Protein AF-A0AAX1U820-F1 (afdb_monomer_lite)

pLDDT: mean 91.22, std 6.63, range [65.94, 97.19]

Radius of gyration: 13.46 Å; chains: 1; bounding box: 30×30×39 Å

Foldseek 3Di:
DDDLVVVVVLQVQDPDVPDDSVFFAWKKWAWDWDDPDPDIDIFIWIWTATPVGDIDIGGCPRPSVVVLCVVVVVQVVPDRMDTSDGDD

Structure (mmCIF, N/CA/C/O backbone):
data_AF-A0AAX1U820-F1
#
_entry.id   AF-A0AAX1U820-F1
#
loop_
_atom_site.group_PDB
_atom_site.id
_atom_site.type_symbol
_atom_site.label_atom_id
_atom_site.label_alt_id
_atom_site.label_comp_id
_atom_site.label_asym_id
_atom_site.label_entity_id
_atom_site.label_seq_id
_atom_site.pdbx_PDB_ins_code
_atom_site.Cartn_x
_atom_site.Cartn_y
_atom_site.Cartn_z
_atom_site.occupancy
_atom_site.B_iso_or_equiv
_atom_site.auth_seq_id
_atom_site.auth_comp_id
_atom_site.auth_asym_id
_atom_site.auth_atom_id
_atom_site.pdbx_PDB_model_num
ATOM 1 N N . MET A 1 1 ? -1.865 -9.346 6.602 1.00 87.50 1 MET A N 1
ATOM 2 C CA . MET A 1 1 ? -2.980 -8.399 6.452 1.00 87.50 1 MET A CA 1
ATOM 3 C C . MET 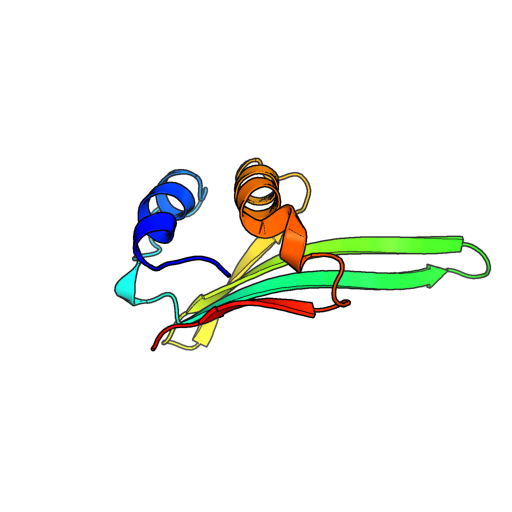A 1 1 ? -2.868 -7.399 7.587 1.00 87.50 1 MET A C 1
ATOM 5 O O . MET A 1 1 ? -2.689 -7.813 8.732 1.00 87.50 1 MET A O 1
ATOM 9 N N . LEU A 1 2 ? -2.870 -6.115 7.254 1.00 93.38 2 LEU A N 1
ATOM 10 C CA . LEU A 1 2 ? -2.888 -4.995 8.179 1.00 93.38 2 LEU A CA 1
ATOM 11 C C . LEU A 1 2 ? -4.200 -4.974 8.957 1.00 93.38 2 LEU A C 1
ATOM 13 O O . LEU A 1 2 ? -5.265 -5.311 8.442 1.00 93.38 2 LEU A O 1
ATOM 17 N N . LYS A 1 3 ? -4.107 -4.528 10.202 1.00 93.00 3 LYS A N 1
ATOM 18 C CA . LYS A 1 3 ? -5.249 -4.245 11.061 1.00 93.00 3 LYS A CA 1
ATOM 19 C C . LYS A 1 3 ? -5.499 -2.745 11.136 1.00 93.00 3 LYS A C 1
ATOM 21 O O . LYS A 1 3 ? -4.573 -1.951 10.972 1.00 93.00 3 LYS A O 1
ATOM 26 N N . ARG A 1 4 ? -6.736 -2.357 11.459 1.00 93.88 4 ARG A N 1
ATOM 27 C CA . ARG A 1 4 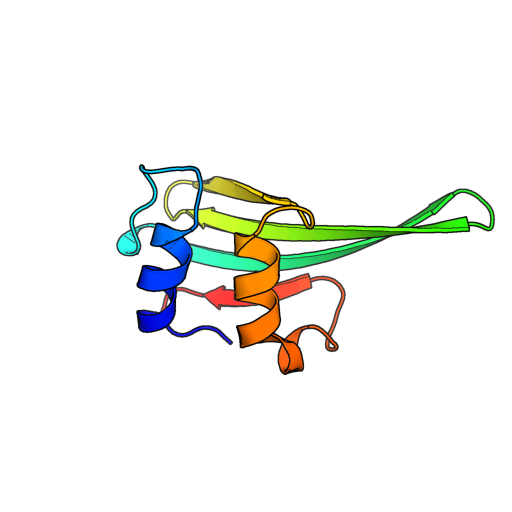? -7.146 -0.947 11.550 1.00 93.88 4 ARG A CA 1
ATOM 28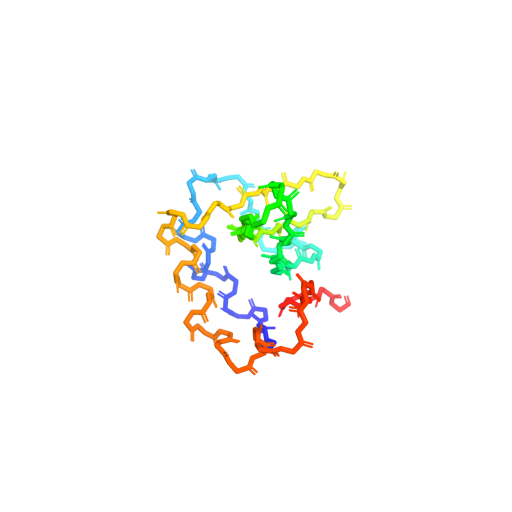 C C . ARG A 1 4 ? -6.262 -0.140 12.510 1.00 93.88 4 ARG A C 1
ATOM 30 O O . ARG A 1 4 ? -5.938 1.001 12.205 1.00 93.88 4 ARG A O 1
ATOM 37 N N . GLU A 1 5 ? -5.824 -0.717 13.629 1.00 93.31 5 GLU A N 1
ATOM 38 C CA . GLU A 1 5 ? -4.928 -0.048 14.586 1.00 93.31 5 GLU A CA 1
ATOM 39 C C . GLU A 1 5 ? -3.526 0.254 14.031 1.00 93.31 5 GLU A C 1
ATOM 41 O O . GLU A 1 5 ? -2.838 1.136 14.538 1.00 93.31 5 GLU A O 1
ATOM 46 N N . GLN A 1 6 ? -3.090 -0.447 12.981 1.00 94.06 6 GLN A N 1
ATOM 47 C CA . GLN A 1 6 ? -1.785 -0.216 12.354 1.00 94.06 6 GLN A CA 1
ATOM 48 C C . GLN A 1 6 ? -1.815 0.982 11.396 1.00 94.06 6 GLN A C 1
ATOM 50 O O . GLN A 1 6 ? -0.761 1.532 11.076 1.00 94.06 6 GLN A O 1
ATOM 55 N N . LEU A 1 7 ? -3.008 1.421 10.976 1.00 94.06 7 LEU A N 1
ATOM 56 C CA . LEU A 1 7 ? -3.172 2.558 10.070 1.00 94.06 7 LEU A CA 1
ATOM 57 C C . LEU A 1 7 ? -2.728 3.876 10.708 1.00 94.06 7 LEU A C 1
ATOM 59 O O . LEU A 1 7 ? -2.169 4.716 10.016 1.00 94.06 7 LEU A O 1
ATOM 63 N N . ASP A 1 8 ? -2.897 4.045 12.024 1.00 92.81 8 ASP A N 1
ATOM 64 C CA . ASP A 1 8 ? -2.493 5.275 12.720 1.00 92.81 8 ASP A CA 1
ATOM 65 C C . ASP A 1 8 ? -0.983 5.544 12.587 1.00 92.81 8 ASP A C 1
ATOM 67 O O . ASP A 1 8 ? -0.556 6.687 12.438 1.00 92.81 8 ASP A O 1
ATOM 71 N N . GLU A 1 9 ? -0.160 4.493 12.610 1.00 92.75 9 GLU A N 1
ATOM 72 C CA . GLU A 1 9 ? 1.289 4.613 12.421 1.00 92.75 9 GLU A CA 1
ATOM 73 C C . GLU A 1 9 ? 1.682 4.796 10.951 1.00 92.75 9 GLU A C 1
ATOM 75 O O . GLU A 1 9 ? 2.656 5.497 10.668 1.00 92.75 9 GLU A O 1
ATOM 80 N N . ILE A 1 10 ? 0.927 4.211 10.018 1.00 93.44 10 ILE A N 1
ATOM 81 C CA . ILE A 1 10 ? 1.131 4.417 8.578 1.00 93.44 10 ILE A CA 1
ATOM 82 C C . ILE A 1 10 ? 0.835 5.876 8.214 1.00 93.44 10 ILE A C 1
ATOM 84 O O . ILE A 1 10 ? 1.675 6.536 7.609 1.00 93.44 10 ILE A O 1
ATOM 88 N N . LEU A 1 11 ? -0.304 6.412 8.660 1.00 92.25 11 LEU A N 1
ATOM 89 C CA . LEU A 1 11 ? -0.734 7.784 8.376 1.00 92.25 11 LEU A CA 1
ATOM 90 C C . LEU A 1 11 ? 0.266 8.838 8.872 1.00 92.25 11 LEU A C 1
ATOM 92 O O . LEU A 1 11 ? 0.505 9.820 8.181 1.00 92.25 11 LEU A O 1
ATOM 96 N N . LYS A 1 12 ? 0.914 8.620 10.025 1.00 91.62 12 LYS A N 1
ATOM 97 C CA . LYS A 1 12 ? 1.973 9.515 10.543 1.00 91.62 12 LYS A CA 1
ATOM 98 C C . LYS A 1 12 ? 3.207 9.601 9.641 1.00 91.62 12 LYS A C 1
ATOM 100 O O . LYS A 1 12 ? 3.987 10.537 9.782 1.00 91.62 12 LYS A O 1
ATOM 105 N N . ARG A 1 13 ? 3.420 8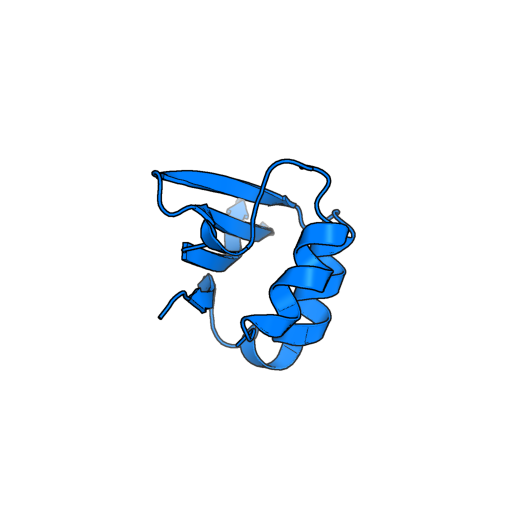.593 8.794 1.00 91.88 13 ARG A N 1
ATOM 106 C CA . ARG A 1 13 ? 4.564 8.485 7.879 1.00 91.88 13 ARG A CA 1
ATOM 107 C C . ARG A 1 13 ? 4.210 8.909 6.459 1.00 91.88 13 ARG A C 1
ATOM 109 O O . ARG A 1 13 ? 5.113 9.038 5.639 1.00 91.88 13 ARG A O 1
ATOM 116 N N . LEU A 1 14 ? 2.927 9.122 6.162 1.00 88.69 14 LEU A N 1
ATOM 117 C CA . LEU A 1 14 ? 2.524 9.638 4.865 1.00 88.69 14 LEU A CA 1
ATOM 118 C C . LEU A 1 14 ? 2.972 11.097 4.727 1.00 88.69 14 LEU A C 1
ATOM 120 O O . LEU A 1 14 ? 2.765 11.898 5.641 1.00 88.69 14 LEU A O 1
ATOM 124 N N . PRO A 1 15 ? 3.511 11.488 3.563 1.00 75.12 15 PRO A N 1
ATOM 125 C CA . PRO A 1 15 ? 3.809 12.891 3.292 1.00 75.12 15 PRO A CA 1
ATOM 126 C C . PRO A 1 15 ? 2.524 13.744 3.197 1.00 75.12 15 PRO A C 1
ATOM 128 O O . PRO A 1 15 ? 2.553 14.964 3.393 1.00 75.12 15 PRO A O 1
ATOM 131 N N . TYR A 1 16 ? 1.373 13.108 2.953 1.00 71.00 16 TYR A N 1
ATOM 132 C CA . TYR A 1 16 ? 0.070 13.745 2.767 1.00 71.00 16 TYR A CA 1
ATOM 133 C C . TYR A 1 16 ? -0.707 13.847 4.086 1.00 71.00 16 TYR A C 1
ATOM 135 O O . TYR A 1 16 ? -1.347 12.904 4.540 1.00 71.00 16 TYR A O 1
ATOM 143 N N . HIS A 1 17 ? -0.706 15.038 4.683 1.00 65.94 17 HIS A N 1
ATOM 144 C CA . HIS A 1 17 ? -1.289 15.298 6.006 1.00 65.94 17 HIS A CA 1
ATOM 145 C C . HIS A 1 17 ? -2.835 15.350 6.037 1.00 65.94 17 HIS A C 1
ATOM 147 O O . HIS A 1 17 ? -3.406 15.763 7.044 1.00 65.94 17 HIS A O 1
ATOM 153 N N . GLN A 1 18 ? -3.523 14.994 4.945 1.00 74.56 18 GLN A N 1
ATOM 154 C CA . GLN A 1 18 ? -4.986 15.128 4.819 1.00 74.56 18 GLN A CA 1
ATOM 155 C C . GLN A 1 18 ? -5.741 13.794 4.829 1.00 74.56 18 GLN A C 1
ATOM 157 O O . GLN A 1 18 ? -6.967 13.799 4.851 1.00 74.56 18 GLN A O 1
ATOM 162 N N . VAL A 1 19 ? -5.039 12.659 4.839 1.00 85.19 19 VAL A N 1
ATOM 163 C CA . VAL A 1 19 ? -5.681 11.340 4.829 1.00 85.19 19 VAL A CA 1
ATOM 164 C C . VAL A 1 19 ? -6.071 10.961 6.252 1.00 85.19 19 VAL A C 1
ATOM 166 O O . VAL A 1 19 ? -5.211 10.850 7.128 1.00 85.19 19 VAL A O 1
ATOM 169 N N . ILE A 1 20 ? -7.365 10.750 6.491 1.00 90.56 20 ILE A N 1
ATOM 170 C CA . ILE A 1 20 ? -7.865 10.232 7.766 1.00 90.56 20 ILE A CA 1
ATOM 171 C C . ILE A 1 20 ? -8.142 8.733 7.665 1.00 90.56 20 ILE A C 1
ATOM 173 O O . ILE A 1 20 ? -8.510 8.204 6.618 1.00 90.56 20 ILE A O 1
ATOM 177 N N . LYS A 1 21 ? -7.977 8.030 8.785 1.00 93.00 21 LYS A N 1
ATOM 178 C CA . LYS A 1 21 ? -8.106 6.567 8.867 1.00 93.00 21 LYS A CA 1
ATOM 179 C C . LYS A 1 21 ? -9.484 6.058 8.445 1.00 93.00 21 LYS A C 1
ATOM 181 O O . LYS A 1 21 ? -9.632 4.921 8.006 1.00 93.00 21 LYS A O 1
ATOM 186 N N . GLU A 1 22 ? -10.512 6.863 8.657 1.00 94.12 22 GLU A N 1
ATOM 187 C CA . GLU A 1 22 ? -11.902 6.550 8.340 1.00 94.12 22 GLU A CA 1
ATOM 188 C C . GLU A 1 22 ? -12.166 6.502 6.837 1.00 94.12 22 GLU A C 1
ATOM 190 O O . GLU A 1 22 ? -13.067 5.770 6.422 1.00 94.12 22 GLU A O 1
ATOM 195 N N . ASP A 1 23 ? -11.358 7.207 6.050 1.00 94.00 23 ASP A N 1
ATOM 196 C CA . ASP A 1 23 ? -11.551 7.328 4.611 1.00 94.00 23 ASP A CA 1
ATOM 197 C C . ASP A 1 23 ? -10.819 6.244 3.824 1.00 94.00 23 ASP A C 1
ATOM 199 O O . ASP A 1 23 ? -11.190 6.000 2.684 1.00 94.00 23 ASP A O 1
ATOM 203 N N . ILE A 1 24 ? -9.845 5.551 4.420 1.00 95.44 24 ILE A N 1
ATOM 204 C CA . ILE A 1 24 ? -9.136 4.443 3.766 1.00 95.44 24 ILE A CA 1
ATOM 205 C C . ILE A 1 24 ? -10.105 3.279 3.537 1.00 95.44 24 ILE A C 1
ATOM 207 O O . ILE A 1 24 ? -10.623 2.708 4.501 1.00 95.44 24 ILE A O 1
ATOM 211 N N . ASP A 1 25 ? -10.310 2.919 2.272 1.00 97.06 25 ASP A N 1
ATOM 212 C CA . ASP A 1 25 ? -11.093 1.757 1.853 1.00 97.06 25 ASP A CA 1
ATOM 213 C C . ASP A 1 25 ? -10.191 0.529 1.698 1.00 97.06 25 ASP A C 1
ATOM 215 O O . ASP A 1 25 ? -10.360 -0.471 2.401 1.00 97.06 25 ASP A O 1
ATOM 219 N N . THR A 1 26 ? -9.153 0.639 0.868 1.00 97.19 26 THR A N 1
ATOM 220 C CA . THR A 1 26 ? -8.179 -0.430 0.624 1.00 97.19 26 THR A CA 1
ATOM 221 C C . THR A 1 26 ? -6.747 0.081 0.682 1.00 97.19 26 THR A C 1
ATOM 223 O O . THR A 1 26 ? -6.457 1.236 0.391 1.00 97.19 26 THR A O 1
ATOM 226 N N . ILE A 1 27 ? -5.836 -0.799 1.101 1.00 96.56 27 ILE A N 1
ATOM 227 C CA . ILE A 1 27 ? -4.398 -0.619 0.888 1.00 96.56 27 ILE A CA 1
ATOM 228 C C . ILE A 1 27 ? -3.913 -1.832 0.120 1.00 96.56 27 ILE A C 1
ATOM 230 O O . ILE A 1 27 ? -4.043 -2.953 0.623 1.00 96.56 27 ILE A O 1
ATOM 234 N N . THR A 1 28 ? -3.327 -1.616 -1.048 1.00 96.94 28 THR A N 1
ATOM 235 C CA . THR A 1 28 ? -2.937 -2.689 -1.962 1.00 96.94 28 THR A CA 1
ATOM 236 C C . THR A 1 28 ? -1.463 -2.564 -2.300 1.00 96.94 28 THR A C 1
ATOM 238 O O . THR A 1 28 ? -0.985 -1.501 -2.666 1.00 96.94 28 THR A O 1
ATOM 241 N N . TYR A 1 29 ? -0.719 -3.654 -2.146 1.00 96.81 29 TYR A N 1
ATOM 242 C CA . TYR A 1 29 ? 0.639 -3.752 -2.662 1.00 96.81 29 TYR A CA 1
ATOM 243 C C . TYR A 1 29 ? 0.602 -4.236 -4.101 1.00 96.81 29 TYR A C 1
ATOM 245 O O . TYR A 1 29 ? -0.082 -5.220 -4.393 1.00 96.81 29 TYR A O 1
ATOM 253 N N . HIS A 1 30 ? 1.404 -3.604 -4.947 1.00 95.62 30 HIS A N 1
ATOM 254 C CA . HIS A 1 30 ? 1.591 -3.971 -6.338 1.00 95.62 30 HIS A CA 1
ATOM 255 C C . HIS A 1 30 ? 3.059 -4.293 -6.617 1.00 95.62 30 HIS A C 1
ATOM 257 O O . HIS A 1 30 ? 3.979 -3.648 -6.110 1.00 95.62 30 HIS A O 1
ATOM 263 N N . GLN A 1 31 ? 3.263 -5.316 -7.436 1.00 94.00 31 GLN A N 1
ATOM 264 C CA . GLN A 1 31 ? 4.526 -5.708 -8.032 1.00 94.00 31 GLN A CA 1
ATOM 265 C C . GLN A 1 31 ? 4.284 -5.972 -9.515 1.00 94.00 31 GLN A C 1
ATOM 267 O O . GLN A 1 31 ? 3.959 -7.090 -9.919 1.00 94.00 31 GLN A O 1
ATOM 272 N N . ASP A 1 32 ? 4.489 -4.942 -10.320 1.00 90.56 32 ASP A N 1
ATOM 273 C CA . ASP A 1 32 ? 4.325 -5.016 -11.760 1.00 90.56 32 ASP A CA 1
ATOM 274 C C . ASP A 1 32 ? 5.616 -5.487 -12.416 1.00 90.56 32 ASP A C 1
ATOM 276 O O . ASP A 1 32 ? 6.708 -4.970 -12.158 1.00 90.56 32 ASP A O 1
ATOM 280 N N . VAL A 1 33 ? 5.490 -6.481 -13.290 1.00 90.38 33 VAL A N 1
ATOM 281 C CA . VAL A 1 33 ? 6.611 -7.060 -14.022 1.00 90.38 33 VAL A CA 1
ATOM 282 C C . VAL A 1 33 ? 6.424 -6.808 -15.511 1.00 90.38 33 VAL A C 1
ATOM 284 O O . VAL A 1 33 ? 5.449 -7.244 -16.117 1.00 90.38 33 VAL A O 1
ATOM 287 N N . PHE A 1 34 ? 7.406 -6.152 -16.123 1.00 89.06 34 PHE A N 1
ATOM 288 C CA . PHE A 1 34 ? 7.422 -5.843 -17.547 1.00 89.06 34 PHE A CA 1
ATOM 289 C C . PHE A 1 34 ? 8.643 -6.461 -18.223 1.00 89.06 34 PHE A C 1
ATOM 291 O O . PHE A 1 34 ? 9.731 -6.522 -17.650 1.00 89.06 34 PHE A O 1
ATOM 298 N N . MET A 1 35 ? 8.477 -6.873 -19.479 1.00 94.62 35 MET A N 1
ATOM 299 C CA . MET A 1 35 ? 9.579 -7.337 -20.320 1.00 94.62 35 MET A CA 1
ATOM 300 C C . MET A 1 35 ? 10.011 -6.223 -21.278 1.00 94.62 35 MET A C 1
ATOM 302 O O . MET A 1 35 ? 9.233 -5.781 -22.122 1.00 94.62 35 MET A O 1
ATOM 306 N N . ALA A 1 36 ? 11.267 -5.796 -21.174 1.00 92.44 36 ALA A N 1
ATOM 307 C CA . ALA A 1 36 ? 11.934 -4.887 -22.100 1.00 92.44 36 ALA A CA 1
ATOM 308 C C . ALA A 1 36 ? 12.953 -5.680 -22.937 1.00 92.44 36 ALA A C 1
ATOM 310 O O . ALA A 1 36 ? 14.147 -5.734 -22.631 1.00 92.44 36 ALA A O 1
ATOM 311 N N . GLY A 1 37 ? 12.454 -6.357 -23.976 1.00 94.00 37 GLY A N 1
ATOM 312 C CA . GLY A 1 37 ? 13.224 -7.375 -24.695 1.00 94.00 37 GLY A CA 1
ATOM 313 C C . GLY A 1 37 ? 13.503 -8.568 -23.778 1.00 94.00 37 GLY A C 1
ATOM 314 O O . GLY A 1 37 ? 12.569 -9.133 -23.216 1.00 94.00 37 GLY A O 1
ATOM 315 N N . ASP A 1 38 ? 14.782 -8.894 -23.585 1.00 95.25 38 ASP A N 1
ATOM 316 C CA . ASP A 1 38 ? 15.227 -9.959 -22.671 1.00 95.25 38 ASP A CA 1
ATOM 317 C C . ASP A 1 38 ? 15.419 -9.472 -21.221 1.00 95.25 38 ASP A C 1
ATOM 319 O O . ASP A 1 38 ? 15.764 -10.256 -20.338 1.00 95.25 38 ASP A O 1
ATOM 323 N N . THR A 1 39 ? 15.220 -8.175 -20.957 1.00 94.88 39 THR A N 1
ATOM 324 C CA . THR A 1 39 ? 15.347 -7.606 -19.609 1.00 94.88 39 THR A CA 1
ATOM 325 C C . THR A 1 39 ? 14.001 -7.620 -18.901 1.00 94.88 39 THR A C 1
ATOM 327 O O . THR A 1 39 ? 13.033 -7.051 -19.400 1.00 94.88 39 THR A O 1
ATOM 330 N N . GLN A 1 40 ? 13.952 -8.206 -17.708 1.00 94.31 40 GLN A N 1
ATOM 331 C CA . GLN A 1 40 ? 12.806 -8.086 -16.811 1.00 94.31 40 GLN A CA 1
ATOM 332 C C . GLN A 1 40 ? 12.955 -6.823 -15.954 1.00 94.31 40 GLN A C 1
ATOM 334 O O . GLN A 1 40 ? 13.977 -6.639 -15.291 1.00 94.31 40 GLN A O 1
ATOM 339 N N . ILE A 1 41 ? 11.938 -5.964 -15.963 1.00 92.75 41 ILE A N 1
ATOM 340 C CA . ILE A 1 41 ? 11.847 -4.764 -15.128 1.00 92.75 41 ILE A CA 1
ATOM 341 C C . ILE A 1 41 ? 10.714 -4.977 -14.127 1.00 92.75 41 ILE A C 1
ATOM 343 O O . ILE A 1 41 ? 9.626 -5.404 -14.508 1.00 92.75 41 ILE A O 1
ATOM 347 N N . MET A 1 42 ? 10.982 -4.701 -12.854 1.00 91.81 42 MET A N 1
ATOM 348 C CA . MET A 1 42 ? 10.012 -4.818 -11.769 1.00 91.81 42 MET A CA 1
ATOM 349 C C . MET A 1 42 ? 9.794 -3.444 -11.147 1.00 91.81 42 MET A C 1
ATOM 351 O O . MET A 1 42 ? 10.767 -2.799 -10.760 1.00 91.81 42 MET A O 1
ATOM 355 N N . PHE A 1 43 ? 8.535 -3.036 -11.028 1.00 93.31 43 PHE A N 1
ATOM 356 C CA . PHE A 1 43 ? 8.125 -1.855 -10.277 1.00 93.31 43 PHE A CA 1
ATOM 357 C C . PHE A 1 43 ? 7.255 -2.291 -9.110 1.00 93.31 43 PHE A C 1
ATOM 359 O O . PHE A 1 43 ? 6.420 -3.182 -9.255 1.00 93.31 43 PHE A O 1
ATOM 366 N N . ARG A 1 44 ? 7.467 -1.684 -7.944 1.00 95.31 44 ARG A N 1
ATOM 367 C CA . ARG A 1 44 ? 6.644 -1.930 -6.765 1.00 95.31 44 ARG A CA 1
ATOM 368 C C . ARG A 1 44 ? 6.111 -0.616 -6.239 1.00 95.31 44 ARG A C 1
ATOM 370 O O . ARG A 1 44 ? 6.836 0.371 -6.199 1.00 95.31 44 ARG A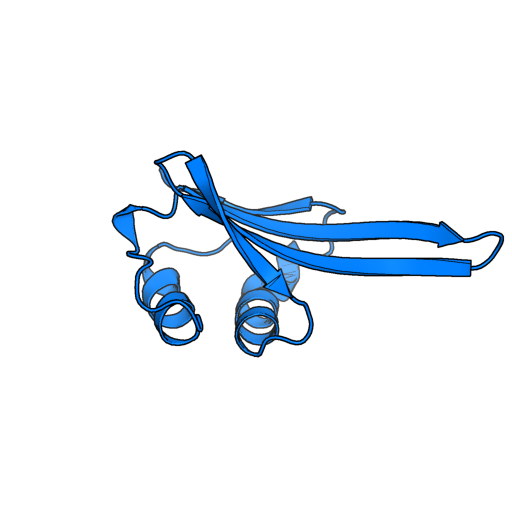 O 1
ATOM 377 N N . HIS A 1 45 ? 4.861 -0.629 -5.820 1.00 96.31 45 HIS A N 1
ATOM 378 C CA . HIS A 1 45 ? 4.215 0.516 -5.197 1.00 96.31 45 HIS A CA 1
ATOM 379 C C . HIS A 1 45 ? 3.112 0.028 -4.256 1.00 96.31 45 HIS A C 1
ATOM 381 O O . HIS A 1 45 ? 2.781 -1.165 -4.214 1.00 96.31 45 HIS A O 1
ATOM 387 N N . ILE A 1 46 ? 2.598 0.936 -3.435 1.00 96.25 46 ILE A N 1
ATOM 388 C CA . ILE A 1 46 ? 1.436 0.682 -2.588 1.00 96.25 46 ILE A CA 1
ATOM 389 C C . ILE A 1 46 ? 0.392 1.745 -2.878 1.00 96.25 46 ILE A C 1
ATOM 391 O O . ILE A 1 46 ? 0.672 2.930 -2.713 1.00 96.25 46 ILE A O 1
ATOM 395 N N . ASP A 1 47 ? -0.814 1.304 -3.197 1.00 95.88 47 ASP A N 1
ATOM 396 C CA . ASP A 1 47 ? -1.967 2.176 -3.359 1.00 95.88 47 ASP A CA 1
ATOM 397 C C . ASP A 1 47 ? -2.783 2.225 -2.073 1.00 95.88 47 ASP A C 1
ATOM 399 O O . ASP A 1 47 ? -2.982 1.210 -1.397 1.00 95.88 47 ASP A O 1
ATOM 403 N N . ILE A 1 48 ? -3.244 3.423 -1.726 1.00 95.56 48 ILE A N 1
ATOM 404 C CA . ILE A 1 48 ? -4.236 3.676 -0.684 1.00 95.56 48 ILE A CA 1
ATOM 405 C C . ILE A 1 48 ? -5.468 4.256 -1.368 1.00 95.56 48 ILE A C 1
ATOM 407 O O . ILE A 1 48 ? -5.485 5.443 -1.698 1.00 95.56 48 ILE A O 1
ATOM 411 N N . ASP A 1 49 ? -6.501 3.439 -1.539 1.00 96.44 49 ASP A N 1
ATOM 412 C CA . ASP A 1 49 ? -7.783 3.885 -2.076 1.00 96.44 49 ASP A CA 1
ATOM 413 C C . ASP A 1 49 ? -8.645 4.475 -0.965 1.00 96.44 49 ASP A C 1
ATOM 415 O O . ASP A 1 49 ? -8.735 3.938 0.148 1.00 96.44 49 ASP A O 1
ATOM 419 N N . LEU A 1 50 ? -9.312 5.580 -1.277 1.00 94.88 50 LEU A N 1
ATOM 420 C CA . LEU A 1 50 ? -10.194 6.280 -0.360 1.00 94.88 50 LEU A CA 1
ATOM 421 C C . LEU A 1 50 ? -11.656 6.046 -0.743 1.00 94.88 50 LEU A C 1
ATOM 423 O O . LEU A 1 50 ? -12.014 5.945 -1.915 1.00 94.88 50 LEU A O 1
ATOM 427 N N . CYS A 1 51 ? -12.541 6.043 0.253 1.00 93.81 51 CYS A N 1
ATOM 428 C CA . CYS A 1 51 ? -13.972 5.752 0.098 1.00 93.81 51 CYS A CA 1
ATOM 429 C C . CYS A 1 51 ? -14.699 6.700 -0.878 1.00 93.81 51 CYS A C 1
ATOM 431 O O . CYS A 1 51 ? -15.818 6.415 -1.302 1.00 93.81 51 CYS A O 1
ATOM 433 N N . TYR A 1 52 ? -14.105 7.852 -1.196 1.00 90.75 52 TYR A N 1
ATOM 434 C CA . TYR A 1 52 ? -14.653 8.864 -2.098 1.00 90.75 52 TYR A CA 1
ATOM 435 C C . TYR A 1 52 ? -14.053 8.827 -3.515 1.00 90.75 52 TYR A C 1
ATOM 437 O O . TYR A 1 52 ? -14.373 9.696 -4.324 1.00 90.75 52 TYR A O 1
ATOM 445 N N . GLY A 1 53 ? -13.244 7.811 -3.830 1.00 87.44 53 GLY A N 1
ATOM 446 C CA . GLY A 1 53 ? -12.737 7.538 -5.178 1.00 87.44 53 GLY A CA 1
ATOM 447 C C . GLY A 1 53 ? -11.397 8.189 -5.529 1.00 87.44 53 GLY A C 1
ATOM 448 O O . GLY A 1 53 ? -10.915 7.973 -6.639 1.00 87.44 53 GLY A O 1
ATOM 449 N N . ASP A 1 54 ? -10.793 8.948 -4.613 1.00 91.38 54 ASP A N 1
ATOM 450 C CA . ASP A 1 54 ? -9.390 9.360 -4.736 1.00 91.38 54 ASP A CA 1
ATOM 451 C C . ASP A 1 54 ? -8.466 8.241 -4.240 1.00 91.38 54 ASP A C 1
ATOM 453 O O . ASP A 1 54 ? -8.874 7.385 -3.452 1.00 91.38 54 ASP A O 1
ATOM 457 N N . PHE A 1 55 ? -7.202 8.287 -4.653 1.00 92.19 55 PHE A N 1
ATOM 458 C CA . PHE A 1 55 ? -6.176 7.356 -4.199 1.00 92.19 55 PHE A CA 1
ATOM 459 C C . PHE A 1 55 ? -4.842 8.069 -3.967 1.00 92.19 55 PHE A C 1
ATOM 461 O O . PHE A 1 55 ? -4.603 9.168 -4.480 1.00 92.19 55 PHE A O 1
ATOM 468 N N . LEU A 1 56 ? -3.974 7.440 -3.177 1.00 93.44 56 LEU A N 1
ATOM 469 C CA . LEU A 1 56 ? -2.581 7.848 -3.011 1.00 93.44 56 LEU A CA 1
ATOM 470 C C . LEU A 1 56 ? -1.671 6.691 -3.395 1.00 93.44 56 LEU A C 1
ATOM 472 O O . LEU A 1 56 ? -1.840 5.591 -2.878 1.00 93.44 56 LEU A O 1
ATOM 476 N N . GLU A 1 57 ? -0.676 6.976 -4.225 1.00 94.38 57 GLU A N 1
ATOM 477 C CA . GLU A 1 57 ? 0.358 6.019 -4.610 1.00 94.38 57 GLU A CA 1
ATOM 478 C C . GLU A 1 57 ? 1.632 6.299 -3.805 1.00 94.38 57 GLU A C 1
ATOM 480 O O . GLU A 1 57 ? 2.128 7.429 -3.756 1.00 94.38 57 GLU A O 1
ATOM 485 N N . ILE A 1 58 ? 2.147 5.265 -3.152 1.00 95.06 58 ILE A N 1
ATOM 486 C CA . ILE A 1 58 ? 3.401 5.272 -2.403 1.00 95.06 58 ILE A CA 1
ATOM 487 C C . ILE A 1 58 ? 4.451 4.540 -3.236 1.00 95.06 58 ILE A C 1
ATOM 489 O O . ILE A 1 58 ? 4.284 3.354 -3.538 1.00 95.06 58 ILE A O 1
ATOM 493 N N . GLN A 1 59 ? 5.552 5.222 -3.542 1.00 94.69 59 GLN A N 1
ATOM 494 C CA . GLN A 1 59 ? 6.644 4.660 -4.335 1.00 94.69 59 GLN A CA 1
ATOM 495 C C . GLN A 1 59 ? 7.529 3.739 -3.495 1.00 94.69 59 GLN A C 1
ATOM 497 O O . GLN A 1 59 ? 7.617 3.877 -2.273 1.00 94.69 59 GLN A O 1
ATOM 502 N N . GLU A 1 60 ? 8.239 2.816 -4.147 1.00 95.19 60 GLU A N 1
ATOM 503 C CA . GLU A 1 60 ? 9.176 1.914 -3.469 1.00 95.19 60 GLU A CA 1
ATOM 504 C C . GLU A 1 60 ? 10.256 2.669 -2.667 1.00 95.19 60 GLU A C 1
ATOM 506 O O . GLU A 1 60 ? 10.693 2.202 -1.611 1.00 95.19 60 GLU A O 1
ATOM 511 N N . GLU A 1 61 ? 10.672 3.844 -3.141 1.00 94.44 61 GLU A N 1
ATOM 512 C CA . GLU A 1 61 ? 11.702 4.666 -2.505 1.00 94.44 61 GLU A CA 1
ATOM 513 C C . GLU A 1 61 ? 11.220 5.380 -1.230 1.00 94.44 61 GLU A C 1
ATOM 515 O O . GLU A 1 61 ? 12.047 5.891 -0.467 1.00 94.44 61 GLU A O 1
ATOM 520 N N . ASP A 1 62 ? 9.909 5.415 -0.972 1.00 93.50 62 ASP A N 1
ATOM 521 C CA . ASP A 1 62 ? 9.344 6.094 0.189 1.00 93.50 62 ASP A CA 1
ATOM 522 C C . ASP A 1 62 ? 9.576 5.301 1.489 1.00 93.50 62 ASP A C 1
ATOM 524 O O . ASP A 1 62 ? 9.401 4.083 1.573 1.00 93.50 62 ASP A O 1
ATOM 528 N N . GLU A 1 63 ? 9.892 5.998 2.587 1.00 93.38 63 GLU A N 1
ATOM 529 C CA . GLU A 1 63 ? 10.112 5.351 3.894 1.00 93.38 63 GLU A CA 1
ATOM 530 C C . GLU A 1 63 ? 8.870 4.569 4.367 1.00 93.38 63 GLU A C 1
ATOM 532 O O . GLU A 1 63 ? 8.970 3.480 4.945 1.00 93.38 63 GLU A O 1
ATOM 537 N N . VAL A 1 64 ? 7.678 5.100 4.080 1.00 94.56 64 VAL A N 1
ATOM 538 C CA . VAL A 1 64 ? 6.404 4.459 4.423 1.00 94.56 64 VAL A CA 1
ATOM 539 C C . VAL A 1 64 ? 6.199 3.140 3.664 1.00 94.56 64 VAL A C 1
ATOM 541 O O . VAL A 1 64 ? 5.642 2.204 4.243 1.00 94.56 64 VAL A O 1
ATOM 544 N N . PHE A 1 65 ? 6.729 2.998 2.443 1.00 95.75 65 PHE A N 1
ATOM 545 C CA . PHE A 1 65 ? 6.709 1.733 1.708 1.00 95.75 65 PHE A CA 1
ATOM 546 C C . PHE A 1 65 ? 7.484 0.654 2.465 1.00 95.75 65 PHE A C 1
ATOM 548 O O . PHE A 1 65 ? 6.967 -0.434 2.740 1.00 95.75 65 PHE A O 1
ATOM 555 N N . THR A 1 66 ? 8.712 0.976 2.881 1.00 94.50 66 THR A N 1
ATOM 556 C CA . THR A 1 66 ? 9.560 0.059 3.660 1.00 94.50 66 THR A CA 1
ATOM 557 C C . THR A 1 66 ? 8.881 -0.337 4.974 1.00 94.50 66 THR A C 1
ATOM 559 O O . THR A 1 66 ? 8.910 -1.503 5.380 1.00 94.50 66 THR A O 1
ATOM 562 N N . TYR A 1 67 ? 8.215 0.613 5.633 1.00 95.12 67 TYR A N 1
ATOM 563 C CA . TYR A 1 67 ? 7.474 0.351 6.864 1.00 95.12 67 TYR A CA 1
ATOM 564 C C . TYR A 1 67 ? 6.316 -0.639 6.652 1.00 95.12 67 TYR A C 1
ATOM 566 O O . TYR A 1 67 ? 6.236 -1.655 7.352 1.00 95.12 67 TYR A O 1
ATOM 574 N N . ILE A 1 68 ? 5.444 -0.388 5.668 1.00 95.06 68 ILE A N 1
ATOM 575 C CA . ILE A 1 68 ? 4.286 -1.248 5.381 1.00 95.06 68 ILE A CA 1
ATOM 576 C C . ILE A 1 68 ? 4.741 -2.652 4.963 1.00 95.06 68 ILE A C 1
ATOM 578 O O . ILE A 1 68 ? 4.222 -3.654 5.469 1.00 95.06 68 ILE A O 1
ATOM 582 N N . THR A 1 69 ? 5.741 -2.743 4.083 1.00 93.94 69 THR A N 1
ATOM 583 C CA . THR A 1 69 ? 6.244 -4.032 3.587 1.00 93.94 69 THR A CA 1
ATOM 584 C C . THR A 1 69 ? 6.946 -4.851 4.670 1.00 93.94 69 THR A C 1
ATOM 586 O O . THR A 1 69 ? 6.798 -6.073 4.700 1.00 93.94 69 THR A O 1
ATOM 589 N N . THR A 1 70 ? 7.610 -4.210 5.637 1.00 93.31 70 THR A N 1
ATOM 590 C CA . THR A 1 70 ? 8.189 -4.893 6.809 1.00 93.31 70 THR A CA 1
ATOM 591 C C . THR A 1 70 ? 7.107 -5.559 7.663 1.00 93.31 70 THR A C 1
ATOM 593 O O . THR A 1 70 ? 7.249 -6.716 8.078 1.00 93.31 70 THR A O 1
ATOM 596 N N . ILE A 1 71 ? 5.989 -4.866 7.893 1.00 92.25 71 ILE A N 1
ATOM 597 C CA . ILE A 1 71 ? 4.845 -5.412 8.635 1.00 92.25 71 ILE A CA 1
ATOM 598 C C . ILE A 1 71 ? 4.212 -6.582 7.870 1.00 92.25 71 ILE A C 1
ATOM 600 O O . ILE A 1 71 ? 3.868 -7.603 8.470 1.00 92.25 71 ILE A O 1
ATOM 604 N N . CYS A 1 72 ? 4.091 -6.455 6.547 1.00 91.06 72 CYS A N 1
ATOM 605 C CA . CYS A 1 72 ? 3.353 -7.391 5.698 1.00 91.06 72 CYS A CA 1
ATOM 606 C C . CYS A 1 72 ? 4.215 -8.463 5.012 1.00 91.06 72 CYS A C 1
ATOM 608 O O . CYS A 1 72 ? 3.683 -9.223 4.209 1.00 91.06 72 CYS A O 1
ATOM 610 N N . HIS A 1 73 ? 5.512 -8.570 5.324 1.00 83.31 73 HIS A N 1
ATOM 611 C CA . HIS A 1 73 ? 6.500 -9.361 4.566 1.00 83.31 73 HIS A CA 1
ATOM 612 C C . HIS A 1 73 ? 6.080 -10.800 4.204 1.00 83.31 73 HIS A C 1
ATOM 614 O O . HIS A 1 73 ? 6.488 -11.317 3.168 1.00 83.31 73 HIS A O 1
ATOM 620 N N . LYS A 1 74 ? 5.264 -11.468 5.032 1.00 78.12 74 LYS A N 1
ATOM 621 C CA . LYS A 1 74 ? 4.782 -12.841 4.772 1.00 78.12 74 LYS A CA 1
ATOM 622 C C . LYS A 1 74 ? 3.710 -12.932 3.690 1.00 78.12 74 LYS A C 1
ATOM 624 O O . LYS A 1 74 ? 3.501 -14.008 3.138 1.00 78.12 74 LYS A O 1
ATOM 629 N N . ASP A 1 75 ? 2.990 -11.845 3.451 1.00 77.00 75 ASP A N 1
ATOM 630 C CA . ASP A 1 75 ? 1.901 -11.805 2.484 1.00 77.00 75 ASP A CA 1
ATOM 631 C C . ASP A 1 75 ? 2.402 -11.423 1.091 1.00 77.00 75 ASP A C 1
ATOM 633 O O . ASP A 1 75 ? 1.876 -11.946 0.117 1.00 77.00 75 ASP A O 1
ATOM 637 N N . LEU A 1 76 ? 3.473 -10.627 1.002 1.00 82.38 76 LEU A N 1
ATOM 638 C CA . LEU A 1 76 ? 4.022 -10.087 -0.252 1.00 82.38 76 LEU A CA 1
ATOM 639 C C . LEU A 1 76 ? 4.543 -11.141 -1.240 1.00 82.38 76 LEU A C 1
ATOM 641 O O . LEU A 1 76 ? 4.640 -10.875 -2.429 1.00 82.38 76 LEU A O 1
ATOM 645 N N . SER A 1 77 ? 4.852 -12.355 -0.781 1.00 75.31 77 SER A N 1
ATOM 646 C CA . SER A 1 77 ? 5.314 -13.445 -1.653 1.00 75.31 77 SER A CA 1
ATOM 647 C C . SER A 1 77 ? 4.190 -14.161 -2.413 1.00 75.31 77 SER A C 1
AT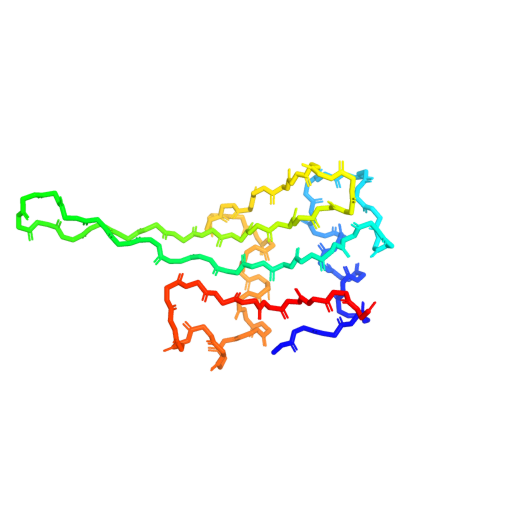OM 649 O O . SER A 1 77 ? 4.462 -15.113 -3.145 1.00 75.31 77 SER A O 1
ATOM 651 N N . LYS A 1 78 ? 2.928 -13.760 -2.212 1.00 71.81 78 LYS A N 1
ATOM 652 C CA . LYS A 1 78 ? 1.747 -14.507 -2.673 1.00 71.81 78 LYS A CA 1
ATOM 653 C C . LYS A 1 78 ? 1.217 -14.096 -4.050 1.00 71.81 78 LYS A C 1
ATOM 655 O O . LYS A 1 78 ? 0.354 -14.804 -4.562 1.00 71.81 78 LYS A O 1
ATOM 660 N N . GLY A 1 79 ? 1.695 -13.007 -4.652 1.00 76.19 79 GLY A N 1
ATOM 661 C CA . GLY A 1 79 ? 1.210 -12.558 -5.959 1.00 76.19 79 GLY A CA 1
ATOM 662 C C . GLY A 1 79 ? 1.699 -11.171 -6.370 1.00 76.19 79 GLY A C 1
ATOM 663 O O . GLY A 1 79 ? 2.414 -10.513 -5.621 1.00 76.19 79 GLY A O 1
ATOM 664 N N . GLU A 1 80 ? 1.295 -10.754 -7.571 1.00 85.00 80 GLU A N 1
ATOM 665 C CA . GLU A 1 80 ? 1.626 -9.453 -8.178 1.00 85.00 80 GLU A CA 1
ATOM 666 C C . GLU A 1 80 ? 0.798 -8.299 -7.597 1.00 85.00 80 GLU A C 1
ATOM 668 O O . GLU A 1 80 ? 1.268 -7.173 -7.559 1.00 85.00 80 GLU A O 1
ATOM 673 N N . SER A 1 81 ? -0.410 -8.563 -7.091 1.00 92.62 81 SER A N 1
ATOM 674 C CA . SER A 1 81 ? -1.222 -7.575 -6.375 1.00 92.62 81 SER A CA 1
ATOM 675 C C . SER A 1 81 ? -1.861 -8.211 -5.147 1.00 92.62 81 SER A C 1
ATOM 677 O O . SER A 1 81 ? -2.428 -9.307 -5.222 1.00 92.62 81 SER A O 1
ATOM 679 N N . ILE A 1 82 ? -1.699 -7.570 -3.989 1.00 94.62 82 ILE A N 1
ATOM 680 C CA . ILE A 1 82 ? -2.087 -8.121 -2.691 1.00 94.62 82 ILE A CA 1
ATOM 681 C C . ILE A 1 82 ? -2.764 -7.038 -1.862 1.00 94.62 82 ILE A C 1
ATOM 683 O O . ILE A 1 82 ? -2.140 -6.049 -1.480 1.00 94.62 82 ILE A O 1
ATOM 687 N N . ILE A 1 83 ? -4.021 -7.282 -1.495 1.00 95.38 83 ILE A N 1
ATOM 688 C CA . ILE A 1 83 ? -4.748 -6.445 -0.542 1.00 95.38 83 ILE A CA 1
ATOM 689 C C . ILE A 1 83 ? -4.110 -6.618 0.840 1.00 95.38 83 ILE A C 1
ATOM 691 O O . ILE A 1 83 ? -4.148 -7.692 1.450 1.00 95.38 83 ILE A O 1
ATOM 695 N N . LEU A 1 84 ? -3.498 -5.547 1.333 1.00 95.94 84 LEU A N 1
ATOM 696 C CA . LEU A 1 84 ? -2.889 -5.478 2.653 1.00 95.94 84 LEU A CA 1
ATOM 697 C C . LEU A 1 84 ? -3.911 -5.068 3.706 1.00 95.94 84 LEU A C 1
ATOM 699 O O . LEU A 1 84 ? -3.876 -5.614 4.804 1.00 95.94 84 LEU A O 1
ATOM 703 N N . TYR A 1 85 ? -4.817 -4.153 3.378 1.00 96.44 85 TYR A N 1
ATOM 704 C CA . TYR A 1 85 ? -5.924 -3.719 4.226 1.00 96.44 85 TYR A CA 1
ATOM 705 C C . TYR A 1 85 ? -7.193 -3.619 3.388 1.00 96.44 85 TYR A C 1
ATOM 707 O O . TYR A 1 85 ? -7.141 -3.150 2.255 1.00 96.44 85 TYR A O 1
ATOM 715 N N . GLN A 1 86 ? -8.318 -4.005 3.976 1.00 96.31 86 GLN A N 1
ATOM 716 C CA . GLN A 1 86 ? -9.642 -3.717 3.452 1.00 96.31 86 GLN A CA 1
ATOM 717 C C . GLN A 1 86 ? -10.521 -3.292 4.621 1.00 96.31 86 GLN A C 1
ATOM 719 O O . GLN A 1 86 ? -10.508 -3.932 5.679 1.00 96.31 86 GLN A O 1
ATOM 724 N N . LYS A 1 87 ? -11.242 -2.190 4.444 1.00 95.06 87 LYS A N 1
ATOM 725 C CA . LYS A 1 87 ? -12.259 -1.737 5.380 1.00 95.06 87 LYS A CA 1
ATOM 726 C C . LYS A 1 87 ? -13.388 -2.770 5.446 1.00 95.06 87 LYS A C 1
ATOM 728 O O . LYS A 1 87 ? -13.775 -3.338 4.428 1.00 95.06 87 LYS A O 1
ATOM 733 N N . GLU A 1 88 ? -13.853 -3.044 6.663 1.00 86.81 88 GLU A N 1
ATOM 734 C CA . GLU A 1 88 ? -14.980 -3.957 6.919 1.00 86.81 88 GLU A CA 1
ATOM 735 C C . GLU A 1 88 ? -16.320 -3.375 6.457 1.00 86.81 88 GLU A C 1
ATOM 737 O O . GLU A 1 88 ? -16.515 -2.143 6.612 1.00 86.81 88 GLU A O 1
#

Sequence (88 aa):
MLKREQLDEILKRLPYHQVIKEDIDTITYHQDVFMAGDTQIMFRHIDIDLCYGDFLEIQEEDEVFTYITTICHKDLSKGESIILYQKE

Secondary structure (DSSP, 8-state):
---GGGHHHHHTT-S-TT--TTTEEEEEEEEEEEEETTEEEEEEEEEEEETTS-EEEEETTSHHHHHHHHHHTTTGGG-SEEEEEE--